Protein 4D74 (pdb70)

Solvent-accessible surface area: 7683 Å² total; per-residue (Å²): 150,8,129,39,117,89,56,130,3,76,16,2,6,0,0,8,67,18,2,26,13,10,1,0,7,0,20,44,14,0,79,74,51,16,84,146,57,130,14,18,3,0,0,20,162,16,119,112,48,24,80,13,27,135,38,6,29,64,1,0,83,101,84,72,18,58,5,135,129,12,102,2,64,58,4,57,40,82,45,0,134,99,10,53,0,0,0,0,0,25,119,132,7,35,82,69,0,8,202,54,15,108,96,3,126,54,49,5,28,12,0,0,68,103,13,157,106,59,64,1,67,67,4,100,170,132,70,113,108,27,11,56,61,14,4,31,34,2,53,59,0,3,100,84,0,24,82,25,4,65,247

Organism: Erwinia amylovora (NCBI:txid552)

B-factor: mean 23.94, std 9.05, range [12.57, 67.99]

Radius of gyration: 13.99 Å; Cα contacts (8 Å, |Δi|>4): 302; chains: 1; bounding box: 37×37×32 Å

Foldseek 3Di:
DFDDPPGAFQEEEEEEAAQAALRLLLQQLLCVVVVRGHGYYAHLHYPFQDAHDPLLQVLCVVVPTHSPPDGYHHDAQVVLVPGQAYEYQDPVCLVSVCVRPVPRSVRYAHLQNQPDVRHADDCVPHDSVNSNVRSVSSNVSSVSNVVVGPD

Structure (mmCIF, N/CA/C/O backbone):
data_4D74
#
_entry.id   4D74
#
_cell.length_a   66.026
_cell.length_b   66.026
_cell.length_c   72.273
_cell.angle_alpha   90.00
_cell.angle_beta   90.00
_cell.angle_gamma   120.00
#
_symmetry.space_group_name_H-M   'P 31 2 1'
#
loop_
_entity.id
_entity.type
_entity.pdbx_description
1 polymer 'PROTEIN-TYROSINE-PHOSPHATASE AMSI'
2 non-polymer 'SULFATE ION'
3 water water
#
loop_
_atom_site.group_PDB
_atom_site.id
_atom_site.type_symbol
_atom_site.label_atom_id
_atom_site.label_alt_id
_atom_site.label_comp_id
_atom_site.label_asym_id
_atom_site.label_entity_id
_atom_site.label_seq_id
_atom_site.pdbx_PDB_ins_code
_atom_site.Cartn_x
_atom_site.Cartn_y
_atom_site.Cartn_z
_atom_site.occupancy
_atom_site.B_iso_or_equiv
_atom_site.auth_seq_id
_atom_site.auth_comp_id
_atom_site.auth_asym_id
_atom_site.auth_atom_id
_atom_site.pdbx_PDB_model_num
ATOM 1 N N . ASN A 1 20 ? 0.572 -18.793 -8.955 1.00 36.09 -7 ASN A N 1
ATOM 2 C CA . ASN A 1 20 ? 0.606 -20.268 -9.200 1.00 34.47 -7 ASN A CA 1
ATOM 3 C C . ASN A 1 20 ? 1.381 -20.585 -10.481 1.00 27.58 -7 ASN A C 1
ATOM 4 O O . ASN A 1 20 ? 1.131 -19.996 -11.535 1.00 29.99 -7 ASN A O 1
ATOM 9 N N . LEU A 1 21 ? 2.285 -21.546 -10.378 1.00 25.03 -6 LEU A N 1
ATOM 10 C CA . LEU A 1 21 ? 3.246 -21.807 -11.459 1.00 22.13 -6 LEU A CA 1
ATOM 11 C C . LEU A 1 21 ? 2.997 -23.156 -12.069 1.00 18.39 -6 LEU A C 1
ATOM 12 O O . LEU A 1 21 ? 2.751 -24.153 -11.374 1.00 18.67 -6 LEU A O 1
ATOM 17 N N . TYR A 1 22 ? 3.192 -23.228 -13.390 1.00 17.15 -5 TYR A N 1
ATOM 18 C CA . TYR A 1 22 ? 3.068 -24.454 -14.087 1.00 17.06 -5 TYR A CA 1
ATOM 19 C C . TYR A 1 22 ? 4.135 -24.611 -15.171 1.00 16.20 -5 TYR A C 1
ATOM 20 O O . TYR A 1 22 ? 4.650 -23.628 -15.687 1.00 17.53 -5 TYR A O 1
ATOM 29 N N . PHE A 1 23 ? 4.423 -25.857 -15.496 1.00 16.91 -4 PHE A N 1
ATOM 30 C CA . PHE A 1 23 ? 5.315 -26.197 -16.598 1.00 16.85 -4 PHE A CA 1
ATOM 31 C C . PHE A 1 23 ? 5.064 -27.603 -17.062 1.00 16.22 -4 PHE A C 1
ATOM 32 O O . PHE A 1 23 ? 4.965 -28.521 -16.254 1.00 17.07 -4 PHE A O 1
ATOM 40 N N . GLN A 1 24 ? 4.983 -27.811 -18.374 1.00 16.15 -3 GLN A N 1
ATOM 41 C CA . GLN A 1 24 ? 4.900 -29.170 -18.913 1.00 17.48 -3 GLN A CA 1
ATOM 42 C C . GLN A 1 24 ? 3.750 -29.940 -18.277 1.00 16.89 -3 GLN A C 1
ATOM 43 O O . GLN A 1 24 ? 3.878 -31.088 -17.914 1.00 17.42 -3 GLN A O 1
ATOM 49 N N . GLY A 1 25 ? 2.604 -29.278 -18.190 1.00 17.94 -2 GLY A N 1
ATOM 50 C CA . GLY A 1 25 ? 1.362 -29.953 -17.780 1.00 19.07 -2 GLY A CA 1
ATOM 51 C C . GLY A 1 25 ? 1.331 -30.351 -16.320 1.00 19.39 -2 GLY A C 1
ATOM 52 O O . GLY A 1 25 ? 0.586 -31.240 -15.918 1.00 20.29 -2 GLY A O 1
ATOM 53 N N . ALA A 1 26 ? 2.142 -29.690 -15.510 1.00 18.81 -1 ALA A N 1
ATOM 54 C CA . ALA A 1 26 ? 2.199 -29.986 -14.099 1.00 20.05 -1 ALA A CA 1
ATOM 55 C C . ALA A 1 26 ? 2.406 -28.674 -13.334 1.00 20.24 -1 ALA A C 1
ATOM 56 O O . ALA A 1 26 ? 2.916 -27.653 -13.827 1.00 19.24 -1 ALA A O 1
ATOM 58 N N . MET A 1 27 ? 2.043 -28.649 -11.977 1.00 19.62 1 MET A N 1
ATOM 59 C CA . MET A 1 27 ? 2.374 -27.584 -11.069 1.00 21.15 1 MET A CA 1
ATOM 60 C C . MET A 1 27 ? 3.884 -27.568 -10.800 1.00 20.87 1 MET A C 1
ATOM 61 O O . MET A 1 27 ? 4.544 -28.613 -10.784 1.00 23.43 1 MET A O 1
ATOM 66 N N . VAL A 1 28 ? 4.408 -26.379 -10.597 1.00 19.95 2 VAL A N 1
ATOM 67 C CA . VAL A 1 28 ? 5.785 -26.196 -10.110 1.00 20.88 2 VAL A CA 1
ATOM 68 C C . VAL A 1 28 ? 5.696 -25.533 -8.745 1.00 20.01 2 VAL A C 1
ATOM 69 O O . VAL A 1 28 ? 5.332 -24.386 -8.620 1.00 21.96 2 VAL A O 1
ATOM 73 N N . ASN A 1 29 ? 6.022 -26.301 -7.728 1.00 21.43 3 ASN A N 1
ATOM 74 C CA . ASN A 1 29 ? 5.972 -25.769 -6.368 1.00 25.89 3 ASN A CA 1
ATOM 75 C C . ASN A 1 29 ? 7.371 -25.494 -5.862 1.00 25.73 3 ASN A C 1
ATOM 76 O O . ASN A 1 29 ? 7.556 -24.648 -5.001 1.00 28.64 3 ASN A O 1
ATOM 81 N N . SER A 1 30 ? 8.338 -26.238 -6.415 1.00 21.56 4 SER A N 1
ATOM 82 C CA . SER A 1 30 ? 9.729 -26.172 -5.997 1.00 20.21 4 SER A CA 1
ATOM 83 C C . SER A 1 30 ? 10.659 -26.091 -7.201 1.00 19.29 4 SER A C 1
ATOM 84 O O . SER A 1 30 ? 10.468 -26.809 -8.208 1.00 20.31 4 SER A O 1
ATOM 8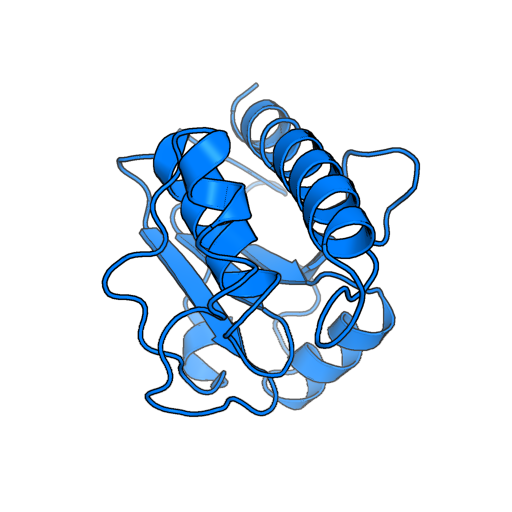7 N N . ILE A 1 31 ? 11.694 -25.285 -7.042 1.00 17.02 5 ILE A N 1
ATOM 88 C CA . ILE A 1 31 ? 12.724 -25.116 -8.093 1.00 15.90 5 ILE A CA 1
ATOM 89 C C . ILE A 1 31 ? 14.107 -25.310 -7.465 1.00 15.39 5 ILE A C 1
ATOM 90 O O . ILE A 1 31 ? 14.375 -24.726 -6.417 1.00 17.04 5 ILE A O 1
ATOM 95 N N . LEU A 1 32 ? 14.947 -26.092 -8.118 1.00 14.79 6 LEU A N 1
ATOM 96 C CA . LEU A 1 32 ? 16.307 -26.330 -7.646 1.00 14.76 6 LEU A CA 1
ATOM 97 C C . LEU A 1 32 ? 17.277 -25.820 -8.694 1.00 14.88 6 LEU A C 1
ATOM 98 O O . LEU A 1 32 ? 17.234 -26.263 -9.827 1.00 15.74 6 LEU A O 1
ATOM 103 N N . VAL A 1 33 ? 18.136 -24.916 -8.295 1.00 13.94 7 VAL A N 1
ATOM 104 C CA . VAL A 1 33 ? 19.153 -24.355 -9.201 1.00 13.68 7 VAL A CA 1
ATOM 105 C C . VAL A 1 33 ? 20.496 -25.087 -8.951 1.00 15.50 7 VAL A C 1
ATOM 106 O O . VAL A 1 33 ? 21.008 -25.098 -7.807 1.00 15.94 7 VAL A O 1
ATOM 110 N N . VAL A 1 34 ? 21.078 -25.665 -9.991 1.00 15.94 8 VAL A N 1
ATOM 111 C CA . VAL A 1 34 ? 22.261 -26.515 -9.817 1.00 16.50 8 VAL A CA 1
ATOM 112 C C . VAL A 1 34 ? 23.447 -26.036 -10.627 1.00 18.74 8 VAL A C 1
ATOM 113 O O . VAL A 1 34 ? 23.316 -25.765 -11.806 1.00 18.74 8 VAL A O 1
ATOM 117 N N . CYS A 1 35 ? 24.612 -25.922 -9.975 1.00 18.30 9 CYS A N 1
ATOM 118 C CA . CYS A 1 35 ? 25.866 -25.751 -10.705 1.00 19.06 9 CYS A CA 1
ATOM 119 C C . CYS A 1 35 ? 26.911 -26.629 -10.029 1.00 18.07 9 CYS A C 1
ATOM 120 O O . CYS A 1 35 ? 26.581 -27.748 -9.635 1.00 19.02 9 CYS A O 1
ATOM 123 N N . ILE A 1 36 ? 28.180 -26.223 -9.974 1.00 17.66 10 ILE A N 1
ATOM 124 C CA . ILE A 1 36 ? 29.234 -27.105 -9.486 1.00 18.38 10 ILE A CA 1
ATOM 125 C C . ILE A 1 36 ? 29.565 -26.934 -8.014 1.00 15.63 10 ILE A C 1
ATOM 126 O O . ILE A 1 36 ? 29.319 -27.840 -7.215 1.00 16.58 10 ILE A O 1
ATOM 131 N N . GLY A 1 37 ? 30.075 -25.782 -7.640 1.00 16.41 11 GLY A N 1
ATOM 132 C CA . GLY A 1 37 ? 30.508 -25.512 -6.296 1.00 16.80 11 GLY A CA 1
ATOM 133 C C . GLY A 1 37 ? 29.417 -25.114 -5.302 1.00 16.17 11 GLY A C 1
ATOM 134 O O . GLY A 1 37 ? 29.599 -25.191 -4.073 1.00 16.47 11 GLY A O 1
ATOM 135 N N . ASN A 1 38 ? 28.310 -24.603 -5.855 1.00 17.07 12 ASN A N 1
ATOM 136 C CA . ASN A 1 38 ? 27.181 -24.036 -5.085 1.00 16.44 12 ASN A CA 1
ATOM 137 C C . ASN A 1 38 ? 27.601 -22.836 -4.273 1.00 17.52 12 ASN A C 1
ATOM 138 O O . ASN A 1 38 ? 27.079 -22.643 -3.186 1.00 17.67 12 ASN A O 1
ATOM 143 N N . ILE A 1 39 ? 28.516 -22.023 -4.828 1.00 18.35 13 ILE A N 1
ATOM 144 C CA . ILE A 1 39 ? 28.921 -20.741 -4.224 1.00 19.66 13 ILE A CA 1
ATOM 145 C C . ILE A 1 39 ? 28.792 -19.498 -5.118 1.00 21.90 13 ILE A C 1
ATOM 146 O O . ILE A 1 39 ? 28.882 -18.395 -4.579 1.00 22.11 13 ILE A O 1
ATOM 151 N N . CYS A 1 40 ? 28.489 -19.616 -6.430 1.00 21.77 14 CYS A N 1
ATOM 152 C CA A CYS A 1 40 ? 28.518 -18.472 -7.343 0.50 23.69 14 CYS A CA 1
ATOM 153 C CA B CYS A 1 40 ? 28.533 -18.465 -7.388 0.50 23.43 14 CYS A CA 1
ATOM 154 C C . CYS A 1 40 ? 27.219 -18.242 -8.187 1.00 24.34 14 CYS A C 1
ATOM 155 O O . CYS A 1 40 ? 26.257 -17.539 -7.711 1.00 21.72 14 CYS A O 1
ATOM 160 N N . ARG A 1 41 ? 27.131 -18.842 -9.392 1.00 20.61 15 ARG A N 1
ATOM 161 C CA . ARG A 1 41 ? 25.936 -18.716 -10.231 1.00 18.15 15 ARG A CA 1
ATOM 162 C C . ARG A 1 41 ? 24.706 -19.292 -9.536 1.00 17.35 15 ARG A C 1
ATOM 163 O O . ARG A 1 41 ? 23.618 -18.717 -9.613 1.00 17.55 15 ARG A O 1
ATOM 171 N N . SER A 1 42 ? 24.864 -20.437 -8.876 1.00 16.53 16 SER A N 1
ATOM 172 C CA . SER A 1 42 ? 23.672 -21.094 -8.374 1.00 15.97 16 SER A CA 1
ATOM 173 C C . SER A 1 42 ? 23.007 -20.365 -7.198 1.00 17.33 16 SER A C 1
ATOM 174 O O . SER A 1 42 ? 21.803 -20.245 -7.206 1.00 15.96 16 SER A O 1
ATOM 177 N N . PRO A 1 43 ? 23.764 -19.877 -6.200 1.00 17.11 17 PRO A N 1
ATOM 178 C CA . PRO A 1 43 ? 23.068 -19.095 -5.156 1.00 17.61 17 PRO A CA 1
ATOM 179 C C . PRO A 1 43 ? 22.510 -17.775 -5.700 1.00 17.62 17 PRO A C 1
ATOM 180 O O . PRO A 1 43 ? 21.464 -17.318 -5.251 1.00 18.19 17 PRO A O 1
ATOM 184 N N . THR A 1 44 ? 23.167 -17.184 -6.686 1.00 17.32 18 THR A N 1
ATOM 185 C CA . THR A 1 44 ? 22.647 -15.977 -7.280 1.00 16.73 18 THR A CA 1
ATOM 186 C C . THR A 1 44 ? 21.302 -16.274 -7.978 1.00 16.90 18 THR A C 1
ATOM 187 O O . THR A 1 44 ? 20.318 -15.566 -7.763 1.00 16.25 18 THR A O 1
ATOM 191 N N . GLY A 1 45 ? 21.290 -17.290 -8.805 1.00 17.17 19 GLY A N 1
ATOM 192 C CA . GLY A 1 45 ? 20.059 -17.703 -9.467 1.00 16.45 19 GLY A CA 1
ATOM 193 C C . GLY A 1 45 ? 18.956 -18.031 -8.489 1.00 16.55 19 GLY A C 1
ATOM 194 O O . GLY A 1 45 ? 17.807 -17.631 -8.700 1.00 17.09 19 GLY A O 1
ATOM 195 N N . GLU A 1 46 ? 19.286 -18.771 -7.434 1.00 15.73 20 GLU A N 1
ATOM 196 C CA . GLU A 1 46 ? 18.336 -19.106 -6.359 1.00 16.09 20 GLU A CA 1
ATOM 197 C C . GLU A 1 46 ? 17.716 -17.840 -5.799 1.00 16.22 20 GLU A C 1
ATOM 198 O O . GLU A 1 46 ? 16.497 -17.745 -5.697 1.00 17.59 20 GLU A O 1
ATOM 204 N N . ARG A 1 47 ? 18.534 -16.876 -5.414 1.00 16.22 21 ARG A N 1
ATOM 205 C CA . ARG A 1 47 ? 18.008 -15.727 -4.725 1.00 16.59 21 ARG A CA 1
ATOM 206 C C . ARG A 1 47 ? 17.253 -14.767 -5.640 1.00 18.36 21 ARG A C 1
ATOM 207 O O . ARG A 1 47 ? 16.340 -14.081 -5.189 1.00 18.44 21 ARG A O 1
ATOM 215 N N . LEU A 1 48 ? 17.605 -14.715 -6.912 1.00 17.73 22 LEU A N 1
ATOM 216 C CA . LEU A 1 48 ? 16.825 -13.955 -7.882 1.00 17.74 22 LEU A CA 1
ATOM 217 C C . LEU A 1 48 ? 15.417 -14.560 -8.000 1.00 18.83 22 LEU A C 1
ATOM 218 O O . LEU A 1 48 ? 14.424 -13.829 -7.993 1.00 19.53 22 LEU A O 1
ATOM 223 N N . LEU A 1 49 ? 15.325 -15.878 -8.110 1.00 17.39 23 LEU A N 1
ATOM 224 C CA . LEU A 1 49 ? 14.018 -16.547 -8.166 1.00 18.23 23 LEU A CA 1
ATOM 225 C C . LEU A 1 49 ? 13.238 -16.357 -6.872 1.00 19.37 23 LEU A C 1
ATOM 226 O O . LEU A 1 49 ? 12.031 -16.119 -6.911 1.00 19.75 23 LEU A O 1
ATOM 231 N N . LYS A 1 50 ? 13.907 -16.459 -5.727 1.00 18.86 24 LYS A N 1
ATOM 232 C CA . LYS A 1 50 ? 13.212 -16.290 -4.444 1.00 22.10 24 LYS A CA 1
ATOM 233 C C . LYS A 1 50 ? 12.634 -14.903 -4.293 1.00 22.02 24 LYS A C 1
ATOM 234 O O . LYS A 1 50 ? 11.511 -14.768 -3.740 1.00 24.47 24 LYS A O 1
ATOM 240 N N . ALA A 1 51 ? 13.347 -13.899 -4.759 1.00 20.72 25 ALA A N 1
ATOM 241 C CA . ALA A 1 51 ? 12.884 -12.493 -4.692 1.00 24.28 25 ALA A CA 1
ATOM 242 C C . ALA A 1 51 ? 11.585 -12.308 -5.471 1.00 25.92 25 ALA A C 1
ATOM 243 O O . ALA A 1 51 ? 10.688 -11.592 -5.036 1.00 25.78 25 ALA A O 1
ATOM 245 N N . ALA A 1 52 ? 11.473 -13.006 -6.588 1.00 23.62 26 ALA A N 1
ATOM 246 C CA . ALA A 1 52 ? 10.272 -12.977 -7.423 1.00 24.25 26 ALA A CA 1
ATOM 247 C C . ALA A 1 52 ? 9.146 -13.880 -6.950 1.00 25.89 26 ALA A C 1
ATOM 248 O O . ALA A 1 52 ? 7.948 -13.612 -7.237 1.00 29.26 26 ALA A O 1
ATOM 250 N N . LEU A 1 53 ? 9.500 -14.961 -6.272 1.00 23.12 27 LEU A N 1
ATOM 251 C CA . LEU A 1 53 ? 8.599 -16.005 -5.880 1.00 22.83 27 LEU A CA 1
ATOM 252 C C . LEU A 1 53 ? 8.680 -16.293 -4.378 1.00 26.25 27 LEU A C 1
ATOM 253 O O . LEU A 1 53 ? 9.041 -17.379 -3.946 1.00 24.79 27 LEU A O 1
ATOM 258 N N . PRO A 1 54 ? 8.276 -15.308 -3.562 1.00 31.54 28 PRO A N 1
ATOM 259 C CA . PRO A 1 54 ? 8.475 -15.440 -2.118 1.00 34.61 28 PRO A CA 1
ATOM 260 C C . PRO A 1 54 ? 7.781 -16.644 -1.494 1.00 34.22 28 PRO A C 1
ATOM 261 O O . PRO A 1 54 ? 8.285 -17.185 -0.499 1.00 38.75 28 PRO A O 1
ATOM 265 N N . GLU A 1 55 ? 6.670 -17.100 -2.073 1.00 36.77 29 GLU A N 1
ATOM 266 C CA . GLU A 1 55 ? 5.928 -18.223 -1.479 1.00 40.20 29 GLU A CA 1
ATOM 267 C C . GLU A 1 55 ? 6.318 -19.600 -1.987 1.00 37.58 29 GLU A C 1
ATOM 268 O O . GLU A 1 55 ? 5.780 -20.601 -1.527 1.00 35.61 29 GLU A O 1
ATOM 274 N N . ARG A 1 56 ? 7.286 -19.664 -2.904 1.00 31.28 30 ARG A N 1
ATOM 275 C CA . ARG A 1 56 ? 7.691 -20.939 -3.466 1.00 30.94 30 ARG A CA 1
ATOM 276 C C . ARG A 1 56 ? 8.957 -21.459 -2.767 1.00 28.42 30 ARG A C 1
ATOM 277 O O . ARG A 1 56 ? 9.693 -20.675 -2.180 1.00 30.68 30 ARG A O 1
ATOM 285 N N . LYS A 1 57 ? 9.170 -22.769 -2.837 1.00 25.74 31 LYS A N 1
ATOM 286 C CA . LYS A 1 57 ? 10.374 -23.395 -2.324 1.00 25.19 31 LYS A CA 1
ATOM 287 C C . LYS A 1 57 ? 11.452 -23.321 -3.421 1.00 22.19 31 LYS A C 1
ATOM 288 O O . LYS A 1 57 ? 11.327 -23.976 -4.441 1.00 22.97 31 LYS A O 1
ATOM 294 N N . ILE A 1 58 ? 12.489 -22.550 -3.173 1.00 19.92 32 ILE A N 1
ATOM 295 C CA . ILE A 1 58 ? 13.560 -22.353 -4.122 1.00 18.56 32 ILE A CA 1
ATOM 296 C C . ILE A 1 58 ? 14.845 -22.684 -3.369 1.00 18.26 32 ILE A C 1
ATOM 297 O O . ILE A 1 58 ? 15.081 -22.156 -2.263 1.00 19.55 32 ILE A O 1
ATOM 302 N N . ALA A 1 59 ? 15.673 -23.551 -3.937 1.00 17.38 33 ALA A N 1
ATOM 303 C CA . ALA A 1 59 ? 16.978 -23.885 -3.320 1.00 17.16 33 ALA A CA 1
ATOM 304 C C . ALA A 1 59 ? 18.026 -24.088 -4.408 1.00 16.14 33 ALA A C 1
ATOM 305 O O . ALA A 1 59 ? 17.714 -23.991 -5.615 1.00 15.84 33 ALA A O 1
ATOM 307 N N . SER A 1 60 ? 19.254 -24.367 -3.990 1.00 15.35 34 SER A N 1
ATOM 308 C CA . SER A 1 60 ? 20.311 -24.611 -4.931 1.00 15.05 34 SER A CA 1
ATOM 309 C C . SER A 1 60 ? 21.237 -25.667 -4.375 1.00 14.77 34 SER A C 1
ATOM 310 O O . SER A 1 60 ? 21.214 -25.958 -3.172 1.00 16.68 34 SER A O 1
ATOM 313 N N . ALA A 1 61 ? 22.008 -26.277 -5.260 1.00 15.45 35 ALA A N 1
ATOM 314 C CA . ALA A 1 61 ? 22.928 -27.315 -4.851 1.00 15.18 35 ALA A CA 1
ATOM 315 C C . ALA A 1 61 ? 24.027 -27.414 -5.863 1.00 16.52 35 ALA A C 1
ATOM 316 O O . ALA A 1 61 ? 23.918 -26.871 -6.968 1.00 16.76 35 ALA A O 1
ATOM 318 N N . GLY A 1 62 ? 25.102 -28.108 -5.494 1.00 16.24 36 GLY A N 1
ATOM 319 C CA . GLY A 1 62 ? 26.242 -28.200 -6.378 1.00 16.03 36 GLY A CA 1
ATOM 320 C C . GLY A 1 62 ? 26.537 -29.639 -6.728 1.00 16.74 36 GLY A C 1
ATOM 321 O O . GLY A 1 62 ? 26.511 -30.532 -5.875 1.00 17.29 36 GLY A O 1
ATOM 322 N N . LEU A 1 63 ? 26.932 -29.847 -7.971 1.00 17.05 37 LEU A N 1
ATOM 323 C CA . LEU A 1 63 ? 27.387 -31.173 -8.439 1.00 17.97 37 LEU A CA 1
ATOM 324 C C . LEU A 1 63 ? 28.641 -31.671 -7.718 1.00 17.03 37 LEU A C 1
ATOM 325 O O . LEU A 1 63 ? 28.828 -32.886 -7.515 1.00 19.44 37 LEU A O 1
ATOM 330 N N . LYS A 1 64 ? 29.495 -30.741 -7.291 1.00 17.51 38 LYS A N 1
ATOM 331 C CA . LYS A 1 64 ? 30.584 -31.110 -6.371 1.00 18.42 38 LYS A CA 1
ATOM 332 C C . LYS A 1 64 ? 30.850 -29.926 -5.465 1.00 17.47 38 LYS A C 1
ATOM 333 O O . LYS A 1 64 ? 31.761 -29.153 -5.656 1.00 20.06 38 LYS A O 1
ATOM 339 N N . ALA A 1 65 ? 29.972 -29.761 -4.489 1.00 16.27 39 ALA A N 1
ATOM 340 C CA . ALA A 1 65 ? 29.868 -28.555 -3.757 1.00 16.90 39 ALA A CA 1
ATOM 341 C C . ALA A 1 65 ? 31.005 -28.305 -2.758 1.00 15.33 39 ALA A C 1
ATOM 342 O O . ALA A 1 65 ? 31.580 -29.259 -2.205 1.00 17.24 39 ALA A O 1
ATOM 344 N N . MET A 1 66 ? 31.242 -27.043 -2.514 1.00 16.27 40 MET A N 1
ATOM 345 C CA . MET A 1 66 ? 32.114 -26.577 -1.400 1.00 16.01 40 MET A CA 1
ATOM 346 C C . MET A 1 66 ? 31.255 -26.559 -0.154 1.00 15.93 40 MET A C 1
ATOM 347 O O . MET A 1 66 ? 30.838 -25.505 0.302 1.00 16.76 40 MET A O 1
ATOM 352 N N . VAL A 1 67 ? 30.984 -27.751 0.342 1.00 16.27 41 VAL A N 1
ATOM 353 C CA . VAL A 1 67 ? 29.922 -27.972 1.335 1.00 16.85 41 VAL A CA 1
ATOM 354 C C . VAL A 1 67 ? 30.196 -27.074 2.529 1.00 17.86 41 VAL A C 1
ATOM 355 O O . VAL A 1 67 ? 31.326 -27.053 3.066 1.00 17.45 41 VAL A O 1
ATOM 359 N N . GLY A 1 68 ? 29.171 -26.355 2.986 1.00 17.06 42 GLY A N 1
ATOM 360 C CA . GLY A 1 68 ? 29.298 -25.391 4.073 1.00 17.52 42 GLY A CA 1
ATOM 361 C C . GLY A 1 68 ? 29.668 -23.973 3.723 1.00 19.49 42 GLY A C 1
ATOM 362 O O . GLY A 1 68 ? 29.528 -23.031 4.542 1.00 21.29 42 GLY A O 1
ATOM 363 N N . GLY A 1 69 ? 30.147 -23.760 2.485 1.00 18.80 43 GLY A N 1
ATOM 364 C CA . GLY A 1 69 ? 30.616 -22.465 2.095 1.00 19.21 43 GLY A CA 1
ATOM 365 C C . GLY A 1 69 ? 29.481 -21.460 1.949 1.00 18.83 43 GLY A C 1
ATOM 366 O O . GLY A 1 69 ? 28.374 -21.818 1.571 1.00 19.56 43 GLY A O 1
ATOM 367 N N . SER A 1 70 ? 29.795 -20.221 2.215 1.00 20.43 44 SER A N 1
ATOM 368 C CA . SER A 1 70 ? 28.889 -19.085 1.975 1.00 21.06 44 SER A CA 1
ATOM 369 C C . SER A 1 70 ? 29.027 -18.679 0.523 1.00 20.22 44 SER A C 1
ATOM 370 O O . SER A 1 70 ? 29.883 -19.200 -0.219 1.00 20.70 44 SER A O 1
ATOM 373 N N . ALA A 1 71 ? 28.181 -17.743 0.081 1.00 20.56 45 ALA A N 1
ATOM 374 C CA . ALA A 1 71 ? 28.258 -17.282 -1.276 1.00 21.79 45 ALA A CA 1
ATOM 375 C C . ALA A 1 71 ? 29.596 -16.571 -1.510 1.00 23.05 45 ALA A C 1
ATOM 376 O O . ALA A 1 71 ? 30.171 -15.940 -0.598 1.00 23.62 45 ALA A O 1
ATOM 378 N N . ASP A 1 72 ? 30.108 -16.722 -2.720 1.00 22.26 46 ASP A N 1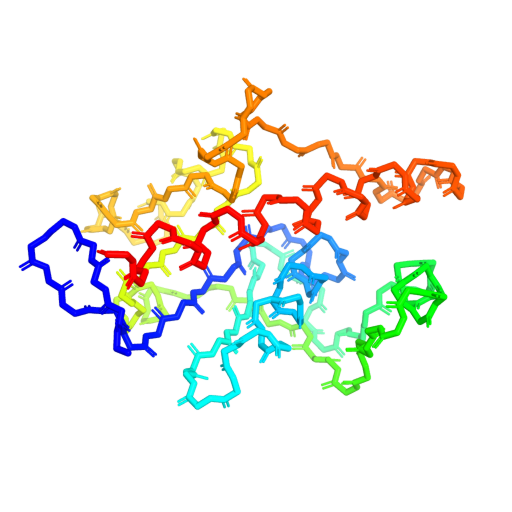
ATOM 379 C CA . ASP A 1 72 ? 31.309 -16.027 -3.144 1.00 23.42 46 ASP A CA 1
ATOM 380 C C . ASP A 1 72 ? 31.225 -14.536 -2.830 1.00 24.30 46 ASP A C 1
ATOM 381 O O . ASP A 1 72 ? 30.205 -13.897 -3.031 1.00 21.57 46 ASP A O 1
ATOM 386 N N . GLU A 1 73 ? 32.323 -13.967 -2.336 1.00 24.90 47 GLU A N 1
ATOM 387 C CA . GLU A 1 73 ? 32.339 -12.554 -1.949 1.00 27.28 47 GLU A CA 1
ATOM 388 C C . GLU A 1 73 ? 31.976 -11.612 -3.080 1.00 22.94 47 GLU A C 1
ATOM 389 O O . GLU A 1 73 ? 31.222 -10.681 -2.871 1.00 23.99 47 GLU A O 1
ATOM 395 N N . THR A 1 74 ? 32.515 -11.835 -4.269 1.00 23.39 48 THR A N 1
ATOM 396 C CA . THR A 1 74 ? 32.252 -10.947 -5.383 1.00 23.29 48 THR A CA 1
ATOM 397 C C . THR A 1 74 ? 30.822 -11.117 -5.883 1.00 21.41 48 THR A C 1
ATOM 398 O O . THR A 1 74 ? 30.171 -10.132 -6.188 1.00 22.35 48 THR A O 1
ATOM 402 N N . ALA A 1 75 ? 30.343 -12.354 -5.910 1.00 21.18 49 ALA A N 1
ATOM 403 C CA . ALA A 1 75 ? 28.954 -12.604 -6.274 1.00 20.71 49 ALA A CA 1
ATOM 404 C C . ALA A 1 75 ? 28.010 -11.842 -5.326 1.00 20.14 49 ALA A C 1
ATOM 405 O O . ALA A 1 75 ? 27.025 -11.250 -5.746 1.00 21.05 49 ALA A O 1
ATOM 407 N N . SER A 1 76 ? 28.324 -11.867 -4.032 1.00 22.05 50 SER A N 1
ATOM 408 C CA A SER A 1 76 ? 27.524 -11.202 -3.017 0.50 22.92 50 SER A CA 1
ATOM 409 C CA B SER A 1 76 ? 27.511 -11.187 -3.026 0.50 22.36 50 SER A CA 1
ATOM 410 C C . SER A 1 76 ? 27.530 -9.672 -3.199 1.00 22.45 50 SER A C 1
ATOM 411 O O . SER A 1 76 ? 26.486 -9.015 -3.138 1.00 23.10 50 SER A O 1
ATOM 416 N N . ILE A 1 77 ? 28.703 -9.104 -3.420 1.00 23.23 51 ILE A N 1
ATOM 417 C CA . ILE A 1 77 ? 28.828 -7.662 -3.672 1.00 24.37 51 ILE A CA 1
ATOM 418 C C . ILE A 1 77 ? 27.986 -7.198 -4.841 1.00 23.47 51 ILE A C 1
ATOM 419 O O . ILE A 1 77 ? 27.217 -6.249 -4.735 1.00 24.79 51 ILE A O 1
ATOM 424 N N . VAL A 1 78 ? 28.074 -7.932 -5.943 1.00 22.08 52 VAL A N 1
ATOM 425 C CA . VAL A 1 78 ? 27.352 -7.566 -7.149 1.00 22.62 52 VAL A CA 1
ATOM 426 C C . VAL A 1 78 ? 25.848 -7.703 -6.923 1.00 22.42 52 VAL A C 1
ATOM 427 O O . VAL A 1 78 ? 25.074 -6.810 -7.276 1.00 24.54 52 VAL A O 1
ATOM 431 N N . ALA A 1 79 ? 25.428 -8.791 -6.295 1.00 20.74 53 ALA A N 1
ATOM 432 C CA . ALA A 1 79 ? 24.007 -8.975 -6.043 1.00 19.79 53 ALA A CA 1
ATOM 433 C C . ALA A 1 79 ? 23.467 -7.870 -5.149 1.00 22.44 53 ALA A C 1
ATOM 434 O O . ALA A 1 79 ? 22.386 -7.348 -5.394 1.00 20.66 53 ALA A O 1
ATOM 436 N N . ASN A 1 80 ? 24.237 -7.510 -4.122 1.00 24.11 54 ASN A N 1
ATOM 437 C CA . ASN A 1 80 ? 23.803 -6.455 -3.207 1.00 25.93 54 ASN A CA 1
ATOM 438 C C . ASN A 1 80 ? 23.582 -5.118 -3.905 1.00 25.45 54 ASN A C 1
ATOM 439 O O . ASN A 1 80 ? 22.619 -4.410 -3.573 1.00 25.45 54 ASN A O 1
ATOM 444 N N . GLU A 1 81 ? 24.466 -4.785 -4.837 1.00 26.63 55 GLU A N 1
ATOM 445 C CA . GLU A 1 81 ? 24.356 -3.565 -5.641 1.00 30.21 55 GLU A CA 1
ATOM 446 C C . GLU A 1 81 ? 23.040 -3.523 -6.380 1.00 30.29 55 GLU A C 1
ATOM 447 O O . GLU A 1 81 ? 22.462 -2.464 -6.537 1.00 31.25 55 GLU A O 1
ATOM 453 N N . HIS A 1 82 ? 22.532 -4.688 -6.781 1.00 27.31 56 HIS A N 1
ATOM 454 C CA . HIS A 1 82 ? 21.235 -4.761 -7.443 1.00 28.65 56 HIS A CA 1
ATOM 455 C C . HIS A 1 82 ? 20.077 -5.089 -6.510 1.00 27.24 56 HIS A C 1
ATOM 456 O O . HIS A 1 82 ? 18.998 -5.429 -6.965 1.00 31.06 56 HIS A O 1
ATOM 463 N N . GLY A 1 83 ? 20.288 -5.024 -5.203 1.00 26.39 57 GLY A N 1
ATOM 464 C CA . GLY A 1 83 ? 19.205 -5.168 -4.245 1.00 25.54 57 GLY A CA 1
ATOM 465 C C . GLY A 1 83 ? 18.830 -6.589 -3.879 1.00 24.62 57 GLY A C 1
ATOM 466 O O . GLY A 1 83 ? 17.763 -6.834 -3.312 1.00 27.27 57 GLY A O 1
ATOM 467 N N . VAL A 1 84 ? 19.717 -7.538 -4.205 1.00 22.25 58 VAL A N 1
ATOM 468 C CA . VAL A 1 84 ? 19.515 -8.921 -3.887 1.00 22.62 58 VAL A CA 1
ATOM 469 C C . VAL A 1 84 ? 20.539 -9.383 -2.853 1.00 21.89 58 VAL A C 1
A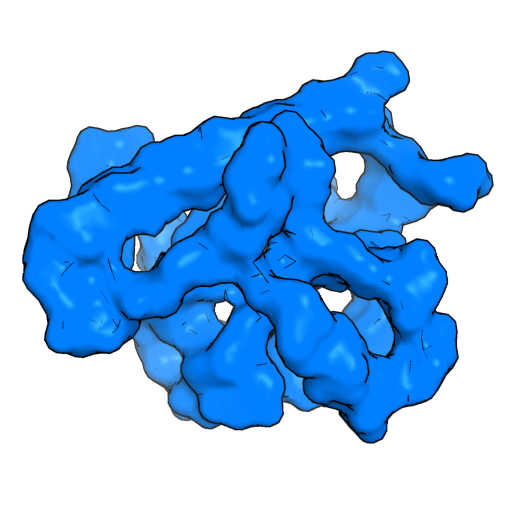TOM 470 O O . VAL A 1 84 ? 21.718 -9.117 -2.985 1.00 24.31 58 VAL A O 1
ATOM 474 N N . SER A 1 85 ? 20.047 -10.109 -1.846 1.00 21.49 59 SER A N 1
ATOM 475 C CA . SER A 1 85 ? 20.854 -10.639 -0.777 1.00 22.01 59 SER A CA 1
ATOM 476 C C . SER A 1 85 ? 21.212 -12.095 -0.983 1.00 21.82 59 SER A C 1
ATOM 477 O O . SER A 1 85 ? 20.333 -12.912 -1.238 1.00 21.73 59 SER A O 1
ATOM 480 N N . LEU A 1 86 ? 22.500 -12.423 -0.813 1.00 22.79 60 LEU A N 1
ATOM 481 C CA . LEU A 1 86 ? 22.926 -13.815 -0.807 1.00 21.81 60 LEU A CA 1
ATOM 482 C C . LEU A 1 86 ? 23.279 -14.291 0.599 1.00 23.72 60 LEU A C 1
ATOM 483 O O . LEU A 1 86 ? 23.937 -15.317 0.781 1.00 22.09 60 LEU A O 1
ATOM 488 N N . GLN A 1 87 ? 22.837 -13.528 1.590 1.00 23.59 61 GLN A N 1
ATOM 489 C CA . GLN A 1 87 ? 23.134 -13.854 2.987 1.00 25.90 61 GLN A CA 1
ATOM 490 C C . GLN A 1 87 ? 22.613 -15.180 3.432 1.00 25.05 61 GLN A C 1
ATOM 491 O O . GLN A 1 87 ? 21.556 -15.643 3.021 1.00 23.57 61 GLN A O 1
ATOM 497 N N . ASP A 1 88 ? 23.378 -15.791 4.346 1.00 27.16 62 ASP A N 1
ATOM 498 C CA . ASP A 1 88 ? 23.058 -17.067 4.949 1.00 27.52 62 ASP A CA 1
ATOM 499 C C . ASP A 1 88 ? 22.875 -18.192 3.957 1.00 22.82 62 ASP A C 1
ATOM 500 O O . ASP A 1 88 ? 22.038 -19.054 4.102 1.00 26.76 62 ASP A O 1
ATOM 505 N N . HIS A 1 89 ? 23.696 -18.153 2.926 1.00 21.59 63 HIS A N 1
ATOM 506 C CA . HIS A 1 89 ? 23.760 -19.259 2.007 1.00 20.13 63 HIS A CA 1
ATOM 507 C C . HIS A 1 89 ? 24.704 -20.288 2.566 1.00 18.97 63 HIS A C 1
ATOM 508 O O . HIS A 1 89 ? 25.766 -19.919 3.053 1.00 19.99 63 HIS A O 1
ATOM 515 N N . VAL A 1 90 ? 24.313 -21.547 2.495 1.00 17.69 64 VAL A N 1
ATOM 516 C CA . VAL A 1 90 ? 25.166 -22.671 2.921 1.00 18.24 64 VAL A CA 1
ATOM 517 C C . VAL A 1 90 ? 25.218 -23.687 1.772 1.00 17.20 64 VAL A C 1
ATOM 518 O O . VAL A 1 90 ? 24.207 -24.331 1.414 1.00 18.30 64 VAL A O 1
ATOM 522 N N . ALA A 1 91 ? 26.397 -23.810 1.160 1.00 16.98 65 ALA A N 1
ATOM 523 C CA . ALA A 1 91 ? 26.523 -24.679 0.024 1.00 16.50 65 ALA A CA 1
ATOM 524 C C . ALA A 1 91 ? 26.262 -26.126 0.391 1.00 16.98 65 ALA A C 1
ATOM 525 O O . ALA A 1 91 ? 26.633 -26.593 1.463 1.00 17.29 65 ALA A O 1
ATOM 527 N N . GLN A 1 92 ? 25.549 -26.839 -0.493 1.00 15.76 66 GLN A N 1
ATOM 528 C CA . GLN A 1 92 ? 25.215 -28.223 -0.279 1.00 15.96 66 GLN A CA 1
ATOM 529 C C . GLN A 1 92 ? 25.429 -29.074 -1.527 1.00 16.03 66 GLN A C 1
ATOM 530 O O . GLN A 1 92 ? 25.227 -28.602 -2.641 1.00 17.12 66 GLN A O 1
ATOM 536 N N . GLN A 1 93 ? 25.775 -30.329 -1.317 1.00 16.55 67 GLN A N 1
ATOM 537 C CA . GLN A 1 93 ? 25.921 -31.289 -2.379 1.00 16.73 67 GLN A CA 1
ATOM 538 C C . GLN A 1 93 ? 24.601 -31.777 -2.930 1.00 17.42 67 GLN A C 1
ATOM 539 O O . GLN A 1 93 ? 23.710 -32.138 -2.171 1.00 18.32 67 GLN A O 1
ATOM 545 N N . LEU A 1 94 ? 24.483 -31.779 -4.257 1.00 17.22 68 LEU A N 1
ATOM 546 C CA . LEU A 1 94 ? 23.298 -32.342 -4.922 1.00 17.41 68 LEU A CA 1
ATOM 547 C C . LEU A 1 94 ? 23.198 -33.844 -4.682 1.00 18.95 68 LEU A C 1
ATOM 548 O O . LEU A 1 94 ? 24.156 -34.563 -4.890 1.00 19.47 68 LEU A O 1
ATOM 553 N N . THR A 1 95 ? 22.004 -34.288 -4.282 1.00 18.86 69 THR A N 1
ATOM 554 C CA . THR A 1 95 ? 21.708 -35.687 -4.076 1.00 20.20 69 THR A CA 1
ATOM 555 C C . THR A 1 95 ? 20.568 -36.131 -4.998 1.00 20.55 69 THR A C 1
ATOM 556 O O . THR A 1 95 ? 19.813 -35.299 -5.538 1.00 21.23 69 THR A O 1
ATOM 560 N N . ALA A 1 96 ? 20.453 -37.441 -5.174 1.00 20.73 70 ALA A N 1
ATOM 561 C CA . ALA A 1 96 ? 19.369 -38.002 -5.961 1.00 20.73 70 ALA A CA 1
ATOM 562 C C . ALA A 1 96 ? 17.991 -37.647 -5.396 1.00 21.65 70 ALA A C 1
ATOM 563 O O . ALA A 1 96 ? 17.059 -37.328 -6.147 1.00 21.48 70 ALA A O 1
ATOM 565 N N . ASP A 1 97 ? 17.885 -37.674 -4.069 1.00 21.85 71 ASP A N 1
ATOM 566 C CA . ASP A 1 97 ? 16.665 -37.251 -3.408 1.00 23.70 71 ASP A CA 1
ATOM 567 C C . ASP A 1 97 ? 16.270 -35.819 -3.719 1.00 22.93 71 ASP A C 1
ATOM 568 O O . ASP A 1 97 ? 15.099 -35.549 -3.931 1.00 23.01 71 ASP A O 1
ATOM 573 N N . MET A 1 98 ? 17.228 -34.875 -3.713 1.00 19.71 72 MET A N 1
ATOM 574 C CA . MET A 1 98 ? 16.902 -33.481 -4.033 1.00 20.87 72 MET A CA 1
ATOM 575 C C . MET A 1 98 ? 16.343 -33.410 -5.450 1.00 19.85 72 MET A C 1
ATOM 576 O O . MET A 1 98 ? 15.402 -32.652 -5.723 1.00 20.31 72 MET A O 1
ATOM 581 N N . CYS A 1 99 ? 16.933 -34.186 -6.339 1.00 19.83 73 CYS A N 1
ATOM 582 C CA . CYS A 1 99 ? 16.492 -34.183 -7.748 1.00 20.71 73 CYS A CA 1
ATOM 583 C C . CYS A 1 99 ? 15.064 -34.681 -7.853 1.00 22.27 73 CYS A C 1
ATOM 584 O O . CYS A 1 99 ? 14.224 -34.101 -8.551 1.00 20.91 73 CYS A O 1
ATOM 587 N N . ARG A 1 100 ? 14.780 -35.794 -7.166 1.00 22.98 74 ARG A N 1
ATOM 588 C CA . ARG A 1 100 ? 13.424 -36.340 -7.183 1.00 22.85 74 ARG A CA 1
ATOM 589 C C . ARG A 1 100 ? 12.387 -35.371 -6.618 1.00 22.02 74 ARG A C 1
ATOM 590 O O . ARG A 1 100 ? 11.298 -35.176 -7.185 1.00 23.97 74 ARG A O 1
ATOM 598 N N . ASP A 1 101 ? 12.723 -34.707 -5.533 1.00 22.03 75 ASP A N 1
ATOM 599 C CA . ASP A 1 101 ? 11.786 -33.865 -4.800 1.00 23.61 75 ASP A CA 1
ATOM 600 C C . ASP A 1 101 ? 11.490 -32.532 -5.519 1.00 23.75 75 ASP A C 1
ATOM 601 O O . ASP A 1 101 ? 10.484 -31.921 -5.272 1.00 26.31 75 ASP A O 1
ATOM 606 N N . SER A 1 102 ? 12.380 -32.079 -6.407 1.00 21.44 76 SER A N 1
ATOM 607 C CA . SER A 1 102 ? 12.189 -30.786 -7.040 1.00 21.17 76 SER A CA 1
ATOM 608 C C . SER A 1 102 ? 11.314 -30.909 -8.265 1.00 19.82 76 SER A C 1
ATOM 609 O O . SER A 1 102 ? 11.490 -31.822 -9.032 1.00 23.25 76 SER A O 1
ATOM 612 N N . ASP A 1 103 ? 10.445 -29.935 -8.505 1.00 18.94 77 ASP A N 1
ATOM 613 C CA . ASP A 1 103 ? 9.568 -30.004 -9.673 1.00 19.10 77 ASP A CA 1
ATOM 614 C C . ASP A 1 103 ? 10.272 -29.495 -10.930 1.00 18.06 77 ASP A C 1
ATOM 615 O O . ASP A 1 103 ? 9.888 -29.843 -12.055 1.00 19.17 77 ASP A O 1
ATOM 620 N N . LEU A 1 104 ? 11.271 -28.642 -10.758 1.00 17.06 78 LEU A N 1
ATOM 621 C CA . LEU A 1 104 ? 12.015 -28.098 -11.905 1.00 15.34 78 LEU A CA 1
ATOM 622 C C . LEU A 1 104 ? 13.475 -27.953 -11.448 1.00 15.67 78 LEU A C 1
ATOM 623 O O . LEU A 1 104 ? 13.713 -27.426 -10.348 1.00 16.51 78 LEU A O 1
ATOM 628 N N . ILE A 1 105 ? 14.420 -28.420 -12.269 1.00 13.53 79 ILE A N 1
ATOM 629 C CA . ILE A 1 105 ? 15.839 -28.336 -11.973 1.00 15.35 79 ILE A CA 1
ATOM 630 C C . ILE A 1 105 ? 16.467 -27.468 -13.071 1.00 15.37 79 ILE A C 1
ATOM 631 O O . ILE A 1 105 ? 16.277 -27.761 -14.257 1.00 15.58 79 ILE A O 1
ATOM 636 N N . LEU A 1 106 ? 17.164 -26.431 -12.668 1.00 14.15 80 LEU A N 1
ATOM 637 C CA . LEU A 1 106 ? 17.739 -25.466 -13.627 1.00 13.58 80 LEU A CA 1
ATOM 638 C C . LEU A 1 106 ? 19.258 -25.488 -13.529 1.00 14.80 80 LEU A C 1
ATOM 639 O O . LEU A 1 106 ? 19.824 -25.340 -12.438 1.00 16.27 80 LEU A O 1
ATOM 644 N N . VAL A 1 107 ? 19.911 -25.658 -14.663 1.00 13.68 81 VAL A N 1
ATOM 645 C CA . VAL A 1 107 ? 21.379 -25.701 -14.765 1.00 13.80 81 VAL A CA 1
ATOM 646 C C . VAL A 1 107 ? 21.858 -24.570 -15.661 1.00 14.44 81 VAL A C 1
ATOM 647 O O . VAL A 1 107 ? 21.117 -24.011 -16.466 1.00 14.49 81 VAL A O 1
ATOM 651 N N . MET A 1 108 ? 23.129 -24.241 -15.557 1.00 15.71 82 MET A N 1
ATOM 652 C CA . MET A 1 108 ? 23.647 -23.066 -16.256 1.00 15.30 82 MET A CA 1
ATOM 653 C C . MET A 1 108 ? 24.149 -23.357 -17.648 1.00 16.49 82 MET A C 1
ATOM 654 O O . MET A 1 108 ? 24.129 -22.479 -18.501 1.00 16.64 82 MET A O 1
ATOM 659 N N . GLU A 1 109 ? 24.600 -24.581 -17.886 1.00 16.22 83 GLU A N 1
ATOM 660 C CA . GLU A 1 109 ? 25.249 -24.974 -19.139 1.00 17.76 83 GLU A CA 1
ATOM 661 C C . GLU A 1 109 ? 24.688 -26.332 -19.552 1.00 17.28 83 GLU A C 1
ATOM 662 O O . GLU A 1 109 ? 24.351 -27.171 -18.726 1.00 16.34 83 GLU A O 1
ATOM 668 N N . LYS A 1 110 ? 24.578 -26.559 -20.850 1.00 17.66 84 LYS A N 1
ATOM 669 C CA . LYS A 1 110 ? 24.051 -27.805 -21.380 1.00 18.11 84 LYS A CA 1
ATOM 670 C C . LYS A 1 110 ? 24.749 -29.059 -20.866 1.00 18.99 84 LYS A C 1
ATOM 671 O O . LYS A 1 110 ? 24.074 -30.027 -20.544 1.00 18.95 84 LYS A O 1
ATOM 677 N N . LYS A 1 111 ? 26.061 -28.999 -20.735 1.00 20.05 85 LYS A N 1
ATOM 678 C CA . LYS A 1 111 ? 26.833 -30.163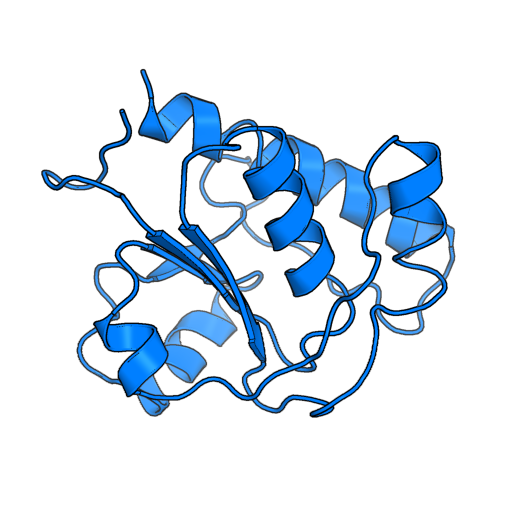 -20.297 1.00 23.71 85 LYS A CA 1
ATOM 679 C C . LYS A 1 111 ? 26.407 -30.595 -18.915 1.00 23.11 85 LYS A C 1
ATOM 680 O O . LYS A 1 111 ? 26.597 -31.751 -18.553 1.00 23.93 85 LYS A O 1
ATOM 686 N N . HIS A 1 112 ? 25.851 -29.675 -18.132 1.00 19.28 86 HIS A N 1
ATOM 687 C CA . HIS A 1 112 ? 25.472 -30.005 -16.753 1.00 20.09 86 HIS A CA 1
ATOM 688 C C . HIS A 1 112 ? 24.238 -30.860 -16.682 1.00 18.79 86 HIS A C 1
ATOM 689 O O . HIS A 1 112 ? 24.013 -31.519 -15.657 1.00 18.66 86 HIS A O 1
ATOM 696 N N . ILE A 1 113 ? 23.430 -30.926 -17.751 1.00 17.63 87 ILE A N 1
ATOM 697 C CA . ILE A 1 113 ? 22.229 -31.751 -17.724 1.00 18.43 87 ILE A CA 1
ATOM 698 C C . ILE A 1 113 ? 22.593 -33.212 -17.555 1.00 20.62 87 ILE A C 1
ATOM 699 O O . ILE A 1 113 ? 22.041 -33.872 -16.689 1.00 20.02 87 ILE A O 1
ATOM 704 N N . ASP A 1 114 ? 23.563 -33.683 -18.325 1.00 21.73 88 ASP A N 1
ATOM 705 C CA . ASP A 1 114 ? 24.013 -35.061 -18.189 1.00 24.01 88 ASP A CA 1
ATOM 706 C C . ASP A 1 114 ? 24.588 -35.310 -16.811 1.00 22.28 88 ASP A C 1
ATOM 707 O O . ASP A 1 114 ? 24.461 -36.418 -16.298 1.00 26.03 88 ASP A O 1
ATOM 712 N N . LEU A 1 115 ? 25.217 -34.302 -16.220 1.00 20.97 89 LEU A N 1
ATOM 713 C CA . LEU A 1 115 ? 25.822 -34.462 -14.870 1.00 21.18 89 LEU A CA 1
ATOM 714 C C . LEU A 1 115 ? 24.734 -34.659 -13.821 1.00 21.36 89 LEU A C 1
ATOM 715 O O . LEU A 1 115 ? 24.816 -35.541 -12.935 1.00 22.75 89 LEU A O 1
ATOM 720 N N . VAL A 1 116 ? 23.659 -33.915 -13.941 1.00 18.91 90 V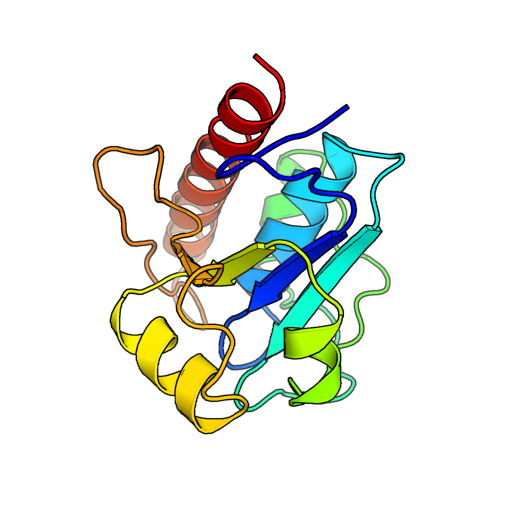AL A N 1
ATOM 721 C CA . VAL A 1 116 ? 22.509 -34.115 -13.049 1.00 18.49 90 VAL A CA 1
ATOM 722 C C . VAL A 1 116 ? 21.901 -35.500 -13.228 1.00 21.01 90 VAL A C 1
ATOM 723 O O . VAL A 1 116 ? 21.544 -36.177 -12.244 1.00 21.98 90 VAL A O 1
ATOM 727 N N . CYS A 1 117 ? 21.806 -35.943 -14.475 1.00 22.00 91 CYS A N 1
ATOM 728 C CA . CYS A 1 117 ? 21.222 -37.233 -14.788 1.00 24.98 91 CYS A CA 1
ATOM 729 C C . CYS A 1 117 ? 22.099 -38.429 -14.318 1.00 27.66 91 CYS A C 1
ATOM 730 O O . CYS A 1 117 ? 21.568 -39.513 -14.034 1.00 28.51 91 CYS A O 1
ATOM 733 N N . ARG A 1 118 ? 23.393 -38.216 -14.166 1.00 27.85 92 ARG A N 1
ATOM 734 C CA . ARG A 1 118 ? 24.244 -39.225 -13.527 1.00 32.55 92 ARG A CA 1
ATOM 735 C C . ARG A 1 118 ? 23.914 -39.389 -12.049 1.00 31.29 92 ARG A C 1
ATOM 736 O O . ARG A 1 118 ? 23.974 -40.493 -11.531 1.00 31.03 92 ARG A O 1
ATOM 744 N N . ILE A 1 119 ? 23.599 -38.295 -11.360 1.00 26.85 93 ILE A N 1
ATOM 745 C CA . ILE A 1 119 ? 23.132 -38.371 -9.965 1.00 27.05 93 ILE A CA 1
ATOM 746 C C . ILE A 1 119 ? 21.723 -38.984 -9.861 1.00 26.68 93 ILE A C 1
ATOM 747 O O . ILE A 1 119 ? 21.454 -39.844 -8.988 1.00 26.68 93 ILE A O 1
ATOM 752 N N . ASN A 1 120 ? 20.819 -38.598 -10.752 1.00 23.73 94 ASN A N 1
ATOM 753 C CA . ASN A 1 120 ? 19.501 -39.224 -10.803 1.00 23.73 94 ASN A CA 1
ATOM 754 C C . ASN A 1 120 ? 19.017 -39.337 -12.243 1.00 25.29 94 ASN A C 1
ATOM 755 O O . ASN A 1 120 ? 18.562 -38.369 -12.844 1.00 23.77 94 ASN A O 1
ATOM 760 N N . PRO A 1 121 ? 19.120 -40.538 -12.829 1.00 27.82 95 PRO A N 1
ATOM 761 C CA . PRO A 1 121 ? 18.750 -40.712 -14.223 1.00 28.44 95 PRO A CA 1
ATOM 762 C C . PRO A 1 121 ? 17.308 -40.427 -14.585 1.00 29.16 95 PRO A C 1
ATOM 763 O O . PRO A 1 121 ? 17.036 -40.160 -15.757 1.00 33.60 95 PRO A O 1
ATOM 767 N N . SER A 1 122 ? 16.384 -40.374 -13.622 1.00 26.17 96 SER A N 1
ATOM 768 C CA . SER A 1 122 ? 14.978 -40.212 -13.949 1.00 26.76 96 SER A CA 1
ATOM 769 C C . SER A 1 122 ? 14.475 -38.780 -14.120 1.00 25.23 96 SER A C 1
ATOM 770 O O . SER A 1 122 ? 13.298 -38.588 -14.386 1.00 26.33 96 SER A O 1
ATOM 773 N N . VAL A 1 123 ? 15.356 -37.782 -13.986 1.00 23.28 97 VAL A N 1
ATOM 774 C CA . VAL A 1 123 ? 14.882 -36.401 -13.915 1.00 21.47 97 VAL A CA 1
ATOM 775 C C . VAL A 1 123 ? 15.204 -35.604 -15.159 1.00 20.07 97 VAL A C 1
ATOM 776 O O . VAL A 1 123 ? 15.014 -34.396 -15.164 1.00 18.00 97 VAL A O 1
ATOM 780 N N . ARG A 1 124 ? 15.655 -36.243 -16.227 1.00 20.92 98 ARG A N 1
ATOM 781 C CA . ARG A 1 124 ? 16.024 -35.465 -17.430 1.00 21.26 98 ARG A CA 1
ATOM 782 C C . ARG A 1 124 ? 14.847 -34.600 -17.934 1.00 19.08 98 ARG A C 1
ATOM 783 O O . ARG A 1 124 ? 15.040 -33.451 -18.376 1.00 19.57 98 ARG A O 1
ATOM 791 N N . GLY A 1 125 ? 13.629 -35.129 -17.868 1.00 19.56 99 GLY A N 1
ATOM 792 C CA . GLY A 1 125 ? 12.461 -34.410 -18.340 1.00 19.11 99 GLY A CA 1
ATOM 793 C C . GLY A 1 125 ? 12.136 -33.068 -17.696 1.00 18.57 99 GLY A C 1
ATOM 794 O O . GLY A 1 125 ? 11.469 -32.243 -18.304 1.00 18.93 99 GLY A O 1
ATOM 795 N N . LYS A 1 126 ? 12.618 -32.869 -16.473 1.00 16.79 100 LYS A N 1
ATOM 796 C CA . LYS A 1 126 ? 12.376 -31.672 -15.723 1.00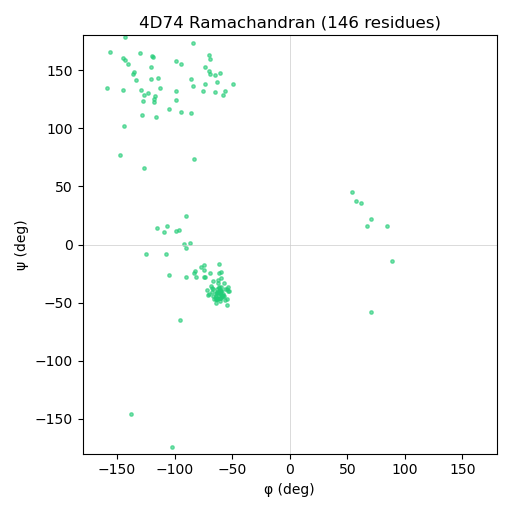 17.10 100 LYS A CA 1
ATOM 797 C C . LYS A 1 126 ? 13.663 -30.886 -15.459 1.00 16.11 100 LYS A C 1
ATOM 798 O O . LYS A 1 126 ? 13.660 -29.948 -14.665 1.00 16.89 100 LYS A O 1
ATOM 804 N N . THR A 1 127 ? 14.731 -31.229 -16.166 1.00 15.48 101 THR A N 1
ATOM 805 C CA . THR A 1 127 ? 15.996 -30.530 -16.043 1.00 14.68 101 THR A CA 1
ATOM 806 C C . THR A 1 127 ? 16.192 -29.614 -17.292 1.00 15.75 101 THR A C 1
ATOM 807 O O . THR A 1 127 ? 16.221 -30.100 -18.430 1.00 18.48 101 THR A O 1
ATOM 811 N N . MET A 1 128 ? 16.249 -28.326 -17.049 1.00 14.31 102 MET A N 1
ATOM 812 C CA . MET A 1 128 ? 16.238 -27.299 -18.073 1.00 15.43 102 MET A CA 1
ATOM 813 C C . MET A 1 128 ? 17.383 -26.311 -17.846 1.00 15.73 102 MET A C 1
ATOM 814 O O . MET A 1 128 ? 17.939 -26.206 -16.741 1.00 14.24 102 MET A O 1
ATOM 819 N N . LEU A 1 129 ? 17.684 -25.507 -18.858 1.00 13.49 103 LEU A N 1
ATOM 820 C CA . LEU A 1 129 ? 18.621 -24.414 -18.689 1.00 13.85 103 LEU A CA 1
ATOM 821 C C . LEU A 1 129 ? 18.008 -23.288 -17.891 1.00 12.99 103 LEU A C 1
ATOM 822 O O . LEU A 1 129 ? 16.879 -22.855 -18.137 1.00 12.83 103 LEU A O 1
ATOM 827 N N . PHE A 1 130 ? 18.790 -22.721 -16.978 1.00 13.46 104 PHE A N 1
ATOM 828 C CA . PHE A 1 130 ? 18.415 -21.484 -16.364 1.00 13.06 104 PHE A CA 1
ATOM 829 C C . PHE A 1 130 ? 18.123 -20.403 -17.414 1.00 13.04 104 PHE A C 1
ATOM 830 O O . PHE A 1 130 ? 17.175 -19.646 -17.263 1.00 13.58 104 PHE A O 1
ATOM 838 N N . GLY A 1 131 ? 18.920 -20.398 -18.488 1.00 12.78 105 GLY A N 1
ATOM 839 C CA . GLY A 1 131 ? 18.748 -19.471 -19.575 1.00 12.57 105 GLY A CA 1
ATOM 840 C C . GLY A 1 131 ? 17.817 -19.968 -20.701 1.00 13.49 105 GLY A C 1
ATOM 841 O O . GLY A 1 131 ? 17.868 -19.430 -21.822 1.00 14.43 105 GLY A O 1
ATOM 842 N N . HIS A 1 132 ? 16.906 -20.886 -20.415 1.00 13.24 106 HIS A N 1
ATOM 843 C CA . HIS A 1 132 ? 15.999 -21.423 -21.444 1.00 14.16 106 HIS A CA 1
ATOM 844 C C . HIS A 1 132 ? 15.244 -20.353 -22.195 1.00 15.00 106 HIS A C 1
ATOM 845 O O . HIS A 1 132 ? 14.986 -20.508 -23.397 1.00 15.38 106 HIS A O 1
ATOM 852 N N . TRP A 1 133 ? 14.850 -19.276 -21.506 1.00 14.15 107 TRP A N 1
ATOM 853 C CA . TRP A 1 133 ? 13.967 -18.243 -22.049 1.00 14.42 107 TRP A CA 1
ATOM 854 C C . TRP A 1 133 ? 14.712 -17.002 -22.557 1.00 14.71 107 TRP A C 1
ATOM 855 O O . TRP A 1 133 ? 14.067 -16.000 -22.839 1.00 16.74 107 TRP A O 1
ATOM 866 N N . ILE A 1 134 ? 16.040 -17.097 -22.681 1.00 15.35 108 ILE A N 1
ATOM 867 C CA . ILE A 1 134 ? 16.848 -16.020 -23.260 1.00 15.35 108 ILE A CA 1
ATOM 868 C C . ILE A 1 134 ? 17.606 -16.496 -24.484 1.00 15.43 108 ILE A C 1
ATOM 869 O O . ILE A 1 134 ? 17.925 -17.666 -24.634 1.00 15.86 108 ILE A O 1
ATOM 874 N N . ASN A 1 135 ? 17.899 -15.568 -25.377 1.00 15.73 109 ASN A N 1
ATOM 875 C CA . ASN A 1 135 ? 18.421 -15.960 -26.688 1.00 16.72 109 ASN A CA 1
ATOM 876 C C . ASN A 1 135 ? 19.708 -16.742 -26.626 1.00 16.22 109 ASN A C 1
ATOM 877 O O . ASN A 1 135 ? 19.922 -17.649 -27.390 1.00 16.60 109 ASN A O 1
ATOM 882 N N . GLN A 1 136 ? 20.597 -16.401 -25.684 1.00 15.24 110 GLN A N 1
ATOM 883 C CA . GLN A 1 136 ? 21.922 -17.032 -25.651 1.00 15.28 110 GLN A CA 1
ATOM 884 C C . GLN A 1 136 ? 21.942 -18.447 -25.070 1.00 15.12 110 GLN A C 1
ATOM 885 O O . GLN A 1 136 ? 22.894 -19.155 -25.255 1.00 16.90 110 GLN A O 1
ATOM 891 N N . GLN A 1 137 ? 20.885 -18.774 -24.310 1.00 14.62 111 GLN A N 1
ATOM 892 C CA . GLN A 1 137 ? 20.636 -20.098 -23.685 1.00 15.11 111 GLN A CA 1
ATOM 893 C C . GLN A 1 137 ? 21.579 -20.431 -22.517 1.00 17.01 111 GLN A C 1
ATOM 894 O O . GLN A 1 137 ? 21.078 -20.723 -21.433 1.00 17.85 111 GLN A O 1
ATOM 900 N N . GLU A 1 138 ? 22.890 -20.436 -22.751 1.00 16.97 112 GLU A N 1
ATOM 901 C CA . GLU A 1 138 ? 23.878 -20.777 -21.742 1.00 17.27 112 GLU A CA 1
ATOM 902 C C . GLU A 1 138 ? 24.409 -19.535 -21.034 1.00 16.94 112 GLU A C 1
ATOM 903 O O . GLU A 1 138 ? 24.415 -18.438 -21.591 1.00 18.09 112 GLU A O 1
ATOM 909 N N . ILE A 1 139 ? 24.886 -19.733 -19.811 1.00 16.42 113 ILE A N 1
ATOM 910 C CA . ILE A 1 139 ? 25.341 -18.645 -18.939 1.00 17.19 113 ILE A CA 1
ATOM 911 C C . ILE A 1 139 ? 26.737 -18.995 -18.465 1.00 18.25 113 ILE A C 1
ATOM 912 O O . ILE A 1 139 ? 26.966 -20.058 -17.864 1.00 20.11 113 ILE A O 1
ATOM 917 N N . ALA A 1 140 ? 27.663 -18.074 -18.750 1.00 18.59 114 ALA A N 1
ATOM 918 C CA . ALA A 1 140 ? 29.074 -18.283 -18.495 1.00 18.94 114 ALA A CA 1
ATOM 919 C C . ALA A 1 140 ? 29.400 -18.307 -17.019 1.00 19.49 114 ALA A C 1
ATOM 920 O O . ALA A 1 140 ? 28.674 -17.743 -16.207 1.00 18.79 114 ALA A O 1
ATOM 922 N N . ASP A 1 141 ? 30.556 -18.898 -16.717 1.00 20.62 115 ASP A N 1
ATOM 923 C CA . ASP A 1 141 ? 31.051 -19.071 -15.360 1.00 22.09 115 ASP A CA 1
ATOM 924 C C . ASP A 1 141 ? 31.990 -17.909 -14.976 1.00 21.96 115 ASP A C 1
ATOM 925 O O . ASP A 1 141 ? 33.083 -17.828 -15.541 1.00 22.27 115 ASP A O 1
ATOM 930 N N . PRO A 1 142 ? 31.609 -17.072 -14.021 1.00 21.37 116 PRO A N 1
ATOM 931 C CA . PRO A 1 142 ? 32.465 -15.938 -13.640 1.00 21.78 116 PRO A CA 1
ATOM 932 C 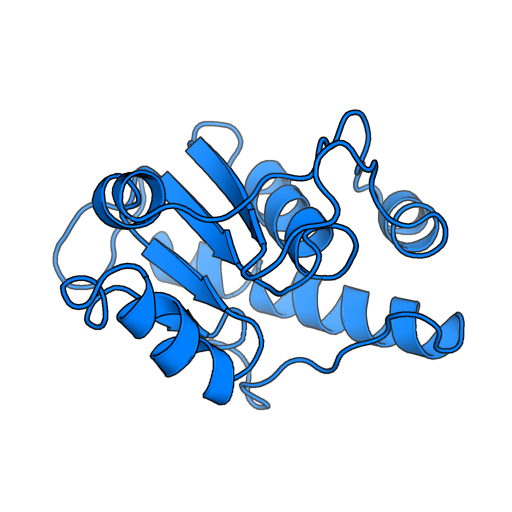C . PRO A 1 142 ? 33.444 -16.265 -12.544 1.00 24.18 116 PRO A C 1
ATOM 933 O O . PRO A 1 142 ? 34.176 -15.371 -12.155 1.00 23.43 116 PRO A O 1
ATOM 937 N N . TYR A 1 143 ? 33.408 -17.473 -12.006 1.00 26.27 117 TYR A N 1
ATOM 938 C CA . TYR A 1 143 ? 34.193 -17.765 -10.792 1.00 27.53 117 TYR A CA 1
ATOM 939 C C . TYR A 1 143 ? 35.672 -17.487 -11.074 1.00 29.63 117 TYR A C 1
ATOM 940 O O . TYR A 1 143 ? 36.210 -17.959 -12.084 1.00 27.85 117 TYR A O 1
ATOM 949 N N . LYS A 1 144 ? 36.266 -16.703 -10.170 1.00 31.73 118 LYS A N 1
ATOM 950 C CA . LYS A 1 144 ? 37.676 -16.290 -10.206 1.00 35.18 118 LYS A CA 1
ATOM 951 C C . LYS A 1 144 ? 37.978 -15.361 -11.375 1.00 35.30 118 LYS A C 1
ATOM 952 O O . LYS A 1 144 ? 39.137 -15.167 -11.712 1.00 38.51 118 LYS A O 1
ATOM 958 N N . LYS A 1 145 ? 36.952 -14.789 -12.000 1.00 32.06 119 LYS A N 1
ATOM 959 C CA . LYS A 1 145 ? 37.173 -13.881 -13.120 1.00 31.34 119 LYS A CA 1
ATOM 960 C C . LYS A 1 145 ? 36.995 -12.482 -12.583 1.00 29.97 119 LYS A C 1
ATOM 961 O O . LYS A 1 145 ? 36.836 -12.275 -11.381 1.00 29.46 119 LYS A O 1
ATOM 967 N N . SER A 1 146 ? 37.043 -11.498 -13.467 1.00 28.68 120 SER A N 1
ATOM 968 C CA . SER A 1 146 ? 36.977 -10.103 -13.055 1.00 30.35 120 SER A CA 1
ATOM 969 C C . SER A 1 146 ? 35.626 -9.670 -12.541 1.00 31.43 120 SER A C 1
ATOM 970 O O . SER A 1 146 ? 34.597 -10.326 -12.781 1.00 27.83 120 SER A O 1
ATOM 973 N N . ARG A 1 147 ? 35.618 -8.543 -11.841 1.00 28.02 121 ARG A N 1
ATOM 974 C CA . ARG A 1 147 ? 34.404 -7.929 -11.386 1.00 28.85 121 ARG A CA 1
ATOM 975 C C . ARG A 1 147 ? 33.420 -7.735 -12.559 1.00 27.80 121 ARG A C 1
ATOM 976 O O . ARG A 1 147 ? 32.201 -7.929 -12.441 1.00 25.54 121 ARG A O 1
ATOM 984 N N . ASP A 1 148 ? 33.968 -7.344 -13.702 1.00 25.37 122 ASP A N 1
ATOM 985 C CA . ASP A 1 148 ? 33.165 -7.127 -14.880 1.00 25.74 122 ASP A CA 1
ATOM 986 C C . ASP A 1 148 ? 32.440 -8.428 -15.307 1.00 21.91 122 ASP A C 1
ATOM 987 O O . ASP A 1 148 ? 31.288 -8.345 -15.764 1.00 24.53 122 ASP A O 1
ATOM 992 N N . ALA A 1 149 ? 33.114 -9.567 -15.196 1.00 22.47 123 ALA A N 1
ATOM 993 C CA . ALA A 1 149 ? 32.513 -10.873 -15.527 1.00 19.11 123 ALA A CA 1
ATOM 994 C C . ALA A 1 149 ? 31.340 -11.144 -14.579 1.00 20.87 123 ALA A C 1
ATOM 995 O O . ALA A 1 149 ? 30.261 -11.548 -15.012 1.00 19.28 123 ALA A O 1
ATOM 997 N N . PHE A 1 150 ? 31.543 -10.929 -13.284 1.00 20.25 124 PHE A N 1
ATOM 998 C CA . PHE A 1 150 ? 30.431 -11.094 -12.324 1.00 20.58 124 PHE A CA 1
ATOM 999 C C . PHE A 1 150 ? 29.258 -10.164 -12.608 1.00 19.60 124 PHE A C 1
ATOM 1000 O O . PHE A 1 150 ? 28.089 -10.585 -12.486 1.00 20.39 124 PHE A O 1
ATOM 1008 N N . GLU A 1 151 ? 29.508 -8.897 -12.965 1.00 19.53 125 GLU A N 1
ATOM 1009 C CA . GLU A 1 151 ? 28.430 -7.974 -13.271 1.00 20.34 125 GLU A CA 1
ATOM 1010 C C . GLU A 1 151 ? 27.641 -8.411 -14.509 1.00 19.71 125 GLU A C 1
ATOM 1011 O O . GLU A 1 151 ? 26.409 -8.368 -14.515 1.00 20.70 125 GLU A O 1
ATOM 1017 N N . ALA A 1 152 ? 28.380 -8.806 -15.545 1.00 18.79 126 ALA A N 1
ATOM 1018 C CA . ALA A 1 152 ? 27.760 -9.271 -16.799 1.00 19.02 126 ALA A CA 1
ATOM 1019 C C . ALA A 1 152 ? 26.889 -10.498 -16.534 1.00 18.16 126 ALA A C 1
ATOM 1020 O O . ALA A 1 152 ? 25.725 -10.551 -16.988 1.00 18.22 126 ALA A O 1
ATOM 1022 N N . VAL A 1 153 ? 27.443 -11.467 -15.822 1.00 17.26 127 VAL A N 1
ATOM 1023 C CA . VAL A 1 153 ? 26.713 -12.694 -15.511 1.00 16.93 127 VAL A CA 1
ATOM 1024 C C . VAL A 1 153 ? 25.500 -12.395 -14.650 1.00 16.86 127 VAL A C 1
ATOM 1025 O O . VAL A 1 153 ? 24.414 -12.983 -14.845 1.00 16.51 127 VAL A O 1
ATOM 1029 N N . TYR A 1 154 ? 25.629 -11.518 -13.656 1.00 16.75 128 TYR A N 1
ATOM 1030 C CA . TYR A 1 154 ? 24.461 -11.169 -12.864 1.00 16.29 128 TYR A CA 1
ATOM 1031 C C . TYR A 1 154 ? 23.318 -10.686 -13.737 1.00 16.53 128 TYR A C 1
ATOM 1032 O O . TYR A 1 154 ? 22.171 -11.102 -13.594 1.00 18.04 128 TYR A O 1
ATOM 1041 N N . GLY A 1 155 ? 23.608 -9.786 -14.679 1.00 17.51 129 GLY A N 1
ATOM 1042 C CA . GLY A 1 155 ? 22.566 -9.242 -15.527 1.00 17.27 129 GLY A CA 1
ATOM 1043 C C . GLY A 1 155 ? 21.876 -10.307 -16.364 1.00 15.58 129 GLY A C 1
ATOM 1044 O O . GLY A 1 155 ? 20.658 -10.251 -16.570 1.00 17.06 129 GLY A O 1
ATOM 1045 N N . VAL A 1 156 ? 22.668 -11.271 -16.831 1.00 15.24 130 VAL A N 1
ATOM 1046 C CA . VAL A 1 156 ? 22.146 -12.394 -17.598 1.00 15.61 130 VAL A CA 1
ATOM 1047 C C . VAL A 1 156 ? 21.238 -13.256 -16.714 1.00 15.71 130 VAL A C 1
ATOM 1048 O O . VAL A 1 156 ? 20.113 -13.601 -17.117 1.00 15.87 130 VAL A O 1
ATOM 1052 N N . LEU A 1 157 ? 21.712 -13.570 -15.513 1.00 15.36 131 LEU A N 1
ATOM 1053 C CA . LEU A 1 157 ? 20.904 -14.355 -14.590 1.00 14.73 131 LEU A CA 1
ATOM 1054 C C . LEU A 1 157 ? 19.615 -13.626 -14.228 1.00 15.03 131 LEU A C 1
ATOM 1055 O O . LEU A 1 157 ? 18.583 -14.247 -14.105 1.00 15.74 131 LEU A O 1
ATOM 1060 N N . GLU A 1 158 ? 19.686 -12.306 -14.007 1.00 16.04 132 GLU A N 1
ATOM 1061 C CA . GLU A 1 158 ? 18.500 -11.529 -13.653 1.00 16.35 132 GLU A CA 1
ATOM 1062 C C . GLU A 1 158 ? 17.441 -11.599 -14.763 1.00 16.53 132 GLU A C 1
ATOM 1063 O O . GLU A 1 158 ? 16.277 -11.867 -14.514 1.00 17.54 132 GLU A O 1
ATOM 1069 N N . ASN A 1 159 ? 17.885 -11.425 -16.015 1.00 16.00 133 ASN A N 1
ATOM 1070 C CA . ASN A 1 159 ? 17.003 -11.504 -17.158 1.00 17.27 133 ASN A CA 1
ATOM 1071 C C . ASN A 1 159 ? 16.420 -12.904 -17.292 1.00 16.74 133 ASN A C 1
ATOM 1072 O O . ASN A 1 159 ? 15.190 -13.077 -17.433 1.00 15.71 133 ASN A O 1
ATOM 1077 N N . ALA A 1 160 ? 17.278 -13.914 -17.190 1.00 16.34 134 ALA A N 1
ATOM 1078 C CA . ALA A 1 160 ? 16.857 -15.308 -17.318 1.00 14.92 134 ALA A CA 1
ATOM 1079 C C . ALA A 1 160 ? 15.824 -15.655 -16.251 1.00 14.93 134 ALA A C 1
ATOM 1080 O O . ALA A 1 160 ? 14.831 -16.380 -16.530 1.00 15.15 134 ALA A O 1
ATOM 1082 N N . ALA A 1 161 ? 16.076 -15.220 -15.014 1.00 14.69 135 ALA A N 1
ATOM 1083 C CA . ALA A 1 161 ? 15.175 -15.529 -13.912 1.00 15.03 135 ALA A CA 1
ATOM 1084 C C . ALA A 1 161 ? 13.810 -14.884 -14.134 1.00 15.54 135 ALA A C 1
ATOM 1085 O O . ALA A 1 161 ? 12.784 -15.544 -13.963 1.00 15.78 135 ALA A O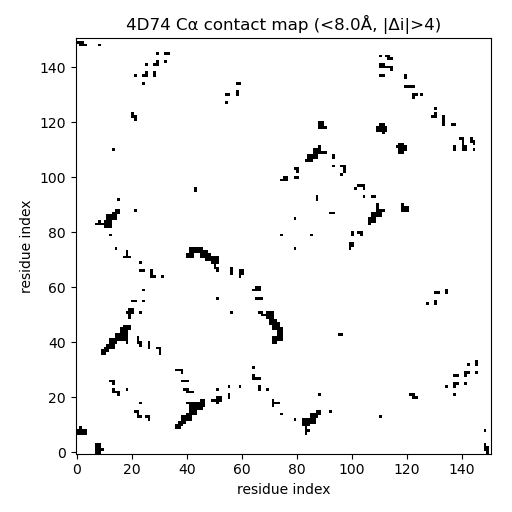 1
ATOM 1087 N N . GLN A 1 162 ? 13.794 -13.619 -14.565 1.00 16.41 136 GLN A N 1
ATOM 1088 C CA A GLN A 1 162 ? 12.547 -12.929 -14.840 0.40 17.32 136 GLN A CA 1
ATOM 1089 C CA B GLN A 1 162 ? 12.529 -12.951 -14.814 0.60 17.18 136 GLN A CA 1
ATOM 1090 C C . GLN A 1 162 ? 11.760 -13.645 -15.935 1.00 17.04 136 GLN A C 1
ATOM 1091 O O . GLN A 1 162 ? 10.552 -13.808 -15.845 1.00 16.31 136 GLN A O 1
ATOM 1102 N N . LYS A 1 163 ? 12.461 -14.080 -16.963 1.00 16.37 137 LYS A N 1
ATOM 1103 C CA . LYS A 1 163 ? 11.800 -14.736 -18.071 1.00 17.53 137 LYS A CA 1
ATOM 1104 C C . LYS A 1 163 ? 11.233 -16.106 -17.640 1.00 16.50 137 LYS A C 1
ATOM 1105 O O . LYS A 1 163 ? 10.172 -16.526 -18.132 1.00 17.24 137 LYS A O 1
ATOM 1111 N N . TRP A 1 164 ? 11.918 -16.825 -16.750 1.00 15.05 138 TRP A N 1
ATOM 1112 C CA . TRP A 1 164 ? 11.346 -18.031 -16.161 1.00 15.32 138 TRP A CA 1
ATOM 1113 C C . TRP A 1 164 ? 10.056 -17.734 -15.380 1.00 16.36 138 TRP A C 1
ATOM 1114 O O . TRP A 1 164 ? 9.061 -18.443 -15.509 1.00 17.33 138 TRP A O 1
ATOM 1125 N N . VAL A 1 165 ? 10.087 -16.700 -14.556 1.00 17.18 139 VAL A N 1
ATOM 1126 C CA . VAL A 1 165 ? 8.904 -16.339 -13.766 1.00 17.77 139 VAL A CA 1
ATOM 1127 C C . VAL A 1 165 ? 7.743 -16.023 -14.690 1.00 18.45 139 VAL A C 1
ATOM 1128 O O . VAL A 1 165 ? 6.599 -16.544 -14.504 1.00 20.36 139 VAL A O 1
ATOM 1132 N N . ASN A 1 166 ? 8.006 -15.238 -15.716 1.00 19.14 140 ASN A N 1
ATOM 1133 C CA . ASN A 1 166 ? 6.957 -14.940 -16.694 1.00 19.56 140 ASN A CA 1
ATOM 1134 C C . ASN A 1 166 ? 6.410 -16.187 -17.349 1.00 20.95 140 ASN A C 1
ATOM 1135 O O . ASN A 1 166 ? 5.192 -16.370 -17.467 1.00 21.17 140 ASN A O 1
ATOM 1140 N N . ALA A 1 167 ? 7.282 -17.101 -17.745 1.00 19.20 141 ALA A N 1
ATOM 1141 C CA . ALA A 1 167 ? 6.823 -18.283 -18.428 1.00 18.36 141 ALA A CA 1
ATOM 1142 C C . ALA A 1 167 ? 5.996 -19.209 -17.551 1.00 19.32 141 ALA A C 1
ATOM 1143 O O . ALA A 1 167 ? 5.017 -19.821 -18.030 1.00 21.61 141 ALA A O 1
ATOM 1145 N N . LEU A 1 168 ? 6.397 -19.323 -16.295 1.00 19.21 142 LEU A N 1
ATOM 1146 C CA . LEU A 1 168 ? 5.786 -20.231 -15.347 1.00 20.07 142 LEU A CA 1
ATOM 1147 C C . LEU A 1 168 ? 4.423 -19.705 -14.924 1.00 20.92 142 LEU A C 1
ATOM 1148 O O . LEU A 1 168 ? 3.565 -20.495 -14.521 1.00 22.21 142 LEU A O 1
ATOM 1153 N N . SER A 1 169 ? 4.257 -18.400 -14.968 1.00 22.71 143 SER A N 1
ATOM 1154 C CA . SER A 1 169 ? 3.033 -17.792 -14.430 1.00 28.20 143 SER A CA 1
ATOM 1155 C C . SER A 1 169 ? 2.028 -17.241 -15.464 1.00 34.29 143 SER A C 1
ATOM 1156 O O . SER A 1 169 ? 0.914 -16.859 -15.068 1.00 37.14 143 SER A O 1
ATOM 1159 N N . ARG A 1 170 ? 2.368 -17.189 -16.751 1.00 40.65 144 ARG A N 1
ATOM 1160 C CA . ARG A 1 170 ? 1.445 -16.564 -17.728 1.00 47.85 144 ARG A CA 1
ATOM 1161 C C . ARG A 1 170 ? 0.298 -17.493 -18.156 1.00 50.43 144 ARG A C 1
ATOM 1162 O O . ARG A 1 170 ? 0.470 -18.707 -18.300 1.00 50.52 144 ARG A O 1
#

Sequence (151 aa):
NLYFQGAMVNSILVVCIGNICCRSPTGERLLKAALPERKIASAGLKAMVGGSADETASSIVANEHGVSLQDHVAQQLTADMCRDSDLILVMEKKHIDLVCRINPSVRGKTMLFGHWINQQEIADPYKKSRDAFEAVYGVLENAAQQKWVNALSR

CATH classification: 3.40.50.2300

InterPro domains:
  IPR017867 Protein-tyrosine phosphatase, low molecular weight [PR00719] (5-22)
  IPR017867 Protein-tyrosine phosphatase, low molecular weight [PR00719] (41-57)
  IPR017867 Protein-tyrosine phosphatase, low molecular weight [PR00719] (75-90)
  IPR017867 Protein-tyrosine phosphatase, low molecular weight [PR00719] (97-110)
  IPR017867 Protein-tyrosine phosphatase, low molecular weight [PR00719] (113-128)
  IPR023485 Phosphotyrosine protein phosphatase I [PF01451] (4-143)
  IPR023485 Phosphotyrosine protein phosphatase I [SM00226] (3-141)
  IPR036196 Phosphotyrosine protein phosphatase I superfamily [SSF52788] (2-142)
  IPR050438 Low Molecular Weight Phosphotyrosine Protein Phosphatase [PTHR11717] (3-143)

Nearest PDB structures (foldseek):
  4d74-assembly1_A-2  TM=1.007E+00  e=2.425E-34  Erwinia amylovora ATCC 49946
  2wmy-assembly1_A  TM=9.857E-01  e=2.529E-21  Escherichia coli
  7dhe-assembly4_D  TM=9.773E-01  e=4.931E-21  Vibrio vulnificus
  7dhf-assembly2_B  TM=9.800E-01  e=4.772E-20  Vibrio vulnificus
  2fek-assembly1_A  TM=9.682E-01  e=1.389E-19  Escherichia coli K-12

Secondary structure (DSSP, 8-state):
--EETTEE--EEEEEESSSSSHHHHHHHHHHHH-TTSEEEEEETT--TTPPPPHHHHHHHHHTT---TT----B--HHHHHH-SEEEESSTHHHHHHHHH-GGGGGGEEETBTTSTTB-----TTS-HHHHHHHHHHHHHHHHHHHHHHH-